Protein AF-X6FKR3-F1 (afdb_monomer)

pLDDT: mean 71.89, std 11.14, range [46.19, 87.12]

Foldseek 3Di:
DDEAEEADVVVQVVVCVVCPPPYHYHYPDDPPPPSVPDDPVVPDPVVVVVVVVVVVVVD

Secondary structure (DSSP, 8-state):
-EEEEESSHHHHHHHHHHHTTTEEEEESS-TTS-GGGPPPTT--HHHHHHHHHHHHH--

Radius of gyration: 16.84 Å; Cα contacts (8 Å, |Δi|>4): 47; chains: 1; bounding box: 36×26×40 Å

Solvent-accessible surface area (backbone atoms only — not comparable to full-atom values): 3816 Å²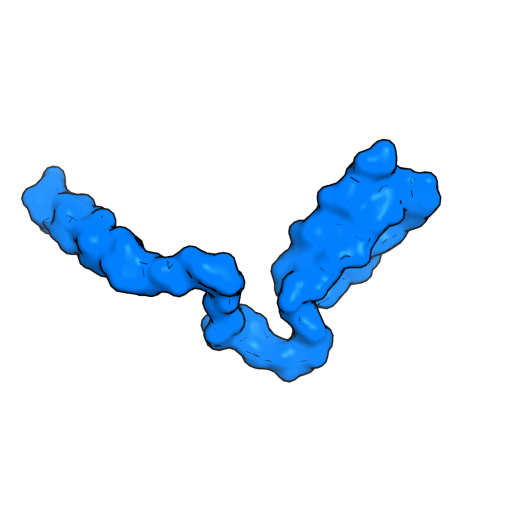 total; per-residue (Å²): 126,48,77,47,80,29,70,40,55,73,57,40,59,62,46,48,70,78,30,67,92,57,46,48,83,46,68,76,37,65,84,94,56,69,68,94,74,65,70,61,91,88,64,60,72,68,66,53,58,52,57,56,54,53,55,62,69,76,102

Mean predicted aligned error: 11.31 Å

Nearest PDB structures (foldseek):
  6nsi-assembly1_A  TM=8.794E-01  e=2.514E+00  Chlamydia trachomatis
  6r6k-assembly2_B  TM=7.525E-01  e=6.127E+00  Pseudomonas aeruginosa
  4o6o-assembly1_B  TM=5.486E-01  e=5.721E+00  Caldanaerobacter subterraneus subsp. tengcongensis MB4
  8ab0-assembly1_F  TM=4.130E-01  e=3.542E+00  Thermus thermophilus HB8

Sequence (59 aa):
MVTVVTSFTFFAELAAAELAGHGELAVLVPPYDRYHCIQPPNYDSAARGKGQKDAKKLA

Structure (mmCIF, N/CA/C/O backbone):
data_AF-X6FKR3-F1
#
_entry.id   AF-X6FKR3-F1
#
loop_
_atom_site.group_PDB
_atom_site.id
_atom_site.type_symbol
_atom_site.label_atom_id
_atom_site.label_alt_id
_atom_site.label_comp_id
_atom_site.label_asym_id
_atom_site.label_entity_id
_atom_site.label_seq_id
_atom_site.pdbx_PDB_ins_code
_atom_site.Cartn_x
_atom_site.Cartn_y
_atom_site.Cartn_z
_atom_site.occupancy
_atom_site.B_iso_or_equiv
_atom_site.auth_seq_id
_atom_site.auth_comp_id
_atom_site.auth_asym_id
_atom_site.auth_atom_id
_atom_site.pdbx_PDB_model_num
ATOM 1 N N . MET A 1 1 ? -19.425 6.953 -0.156 1.00 66.81 1 MET A N 1
ATOM 2 C CA . MET A 1 1 ? -18.426 5.989 0.340 1.00 66.81 1 MET A CA 1
ATOM 3 C C . MET A 1 1 ? -17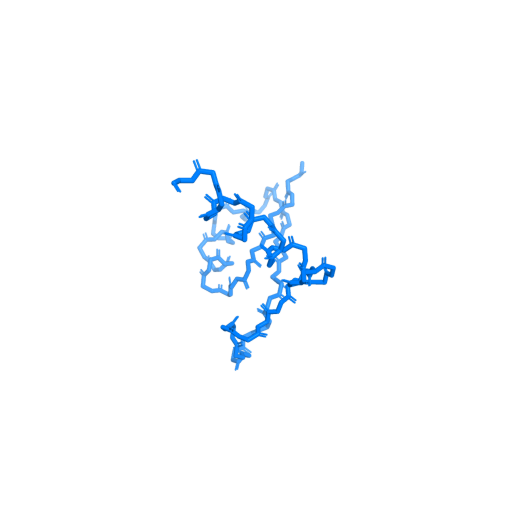.172 6.190 -0.487 1.00 66.81 1 MET A C 1
ATOM 5 O O . MET A 1 1 ? -17.271 6.130 -1.706 1.00 66.81 1 MET A O 1
ATOM 9 N N . VAL A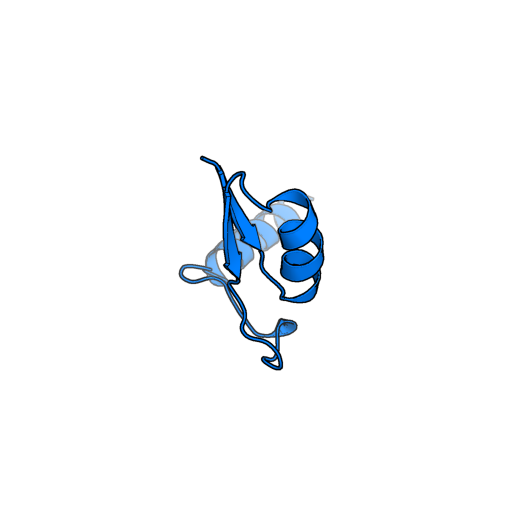 1 2 ? -16.066 6.581 0.146 1.00 81.12 2 VAL A N 1
ATOM 10 C CA . VAL A 1 2 ? -14.809 6.935 -0.538 1.00 81.12 2 VAL A CA 1
ATOM 11 C C . VAL A 1 2 ? -13.788 5.835 -0.281 1.00 81.12 2 VAL A C 1
ATOM 13 O O . VAL A 1 2 ? -13.634 5.409 0.859 1.00 81.12 2 VAL A O 1
ATOM 16 N N . THR A 1 3 ? -13.095 5.386 -1.323 1.00 86.19 3 THR A N 1
ATOM 17 C CA . THR A 1 3 ? -11.983 4.439 -1.189 1.00 86.19 3 THR A CA 1
ATOM 18 C C . THR A 1 3 ? -10.675 5.196 -1.344 1.00 86.19 3 THR A C 1
ATOM 20 O O . THR A 1 3 ? -10.447 5.842 -2.368 1.00 86.19 3 THR A O 1
ATOM 23 N N 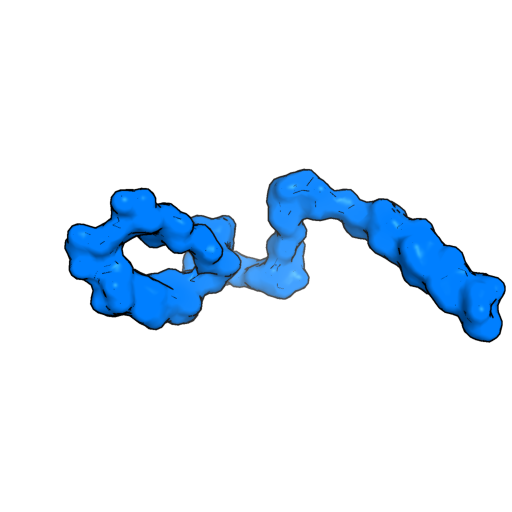. VAL A 1 4 ? -9.817 5.120 -0.332 1.00 83.75 4 VAL A N 1
ATOM 24 C CA . VAL A 1 4 ? -8.479 5.711 -0.356 1.00 83.75 4 VAL A CA 1
ATOM 25 C C . VAL A 1 4 ? -7.455 4.601 -0.524 1.00 83.75 4 VAL A C 1
ATOM 27 O O . VAL A 1 4 ? -7.444 3.628 0.226 1.00 83.75 4 VAL A O 1
ATOM 30 N N . VAL A 1 5 ? -6.585 4.753 -1.520 1.00 85.81 5 VAL A N 1
ATOM 31 C CA . VAL A 1 5 ? -5.489 3.820 -1.793 1.00 85.81 5 VAL A CA 1
ATOM 32 C C . VAL A 1 5 ? -4.174 4.521 -1.481 1.00 85.81 5 VAL A C 1
ATOM 34 O O . VAL A 1 5 ? -3.876 5.560 -2.069 1.00 85.81 5 VAL A O 1
ATOM 37 N N . THR A 1 6 ? -3.382 3.966 -0.565 1.00 84.69 6 THR A N 1
ATOM 38 C CA . THR A 1 6 ? -2.077 4.519 -0.185 1.00 84.69 6 THR A CA 1
ATOM 39 C C . THR A 1 6 ? -0.944 3.572 -0.558 1.00 84.69 6 THR A C 1
ATOM 41 O O . THR A 1 6 ? -1.076 2.349 -0.534 1.00 84.69 6 THR A O 1
ATOM 44 N N . SER A 1 7 ? 0.206 4.145 -0.914 1.00 77.75 7 SER A N 1
ATOM 45 C CA . SER A 1 7 ? 1.387 3.360 -1.279 1.00 77.75 7 SER A CA 1
ATOM 46 C C . SER A 1 7 ? 2.119 2.780 -0.068 1.00 77.75 7 SER A C 1
ATOM 48 O O . SER A 1 7 ? 2.778 1.762 -0.208 1.00 77.75 7 SER A O 1
ATOM 50 N N . PHE A 1 8 ? 2.025 3.410 1.108 1.00 77.62 8 PHE A N 1
ATOM 51 C CA . PHE A 1 8 ? 2.804 3.047 2.296 1.00 77.62 8 PHE A CA 1
ATOM 52 C C . PHE A 1 8 ? 1.915 2.988 3.536 1.00 77.62 8 PHE A C 1
ATOM 54 O O . PHE A 1 8 ? 1.004 3.806 3.692 1.00 77.62 8 PHE A O 1
ATOM 61 N N . THR A 1 9 ? 2.252 2.089 4.459 1.00 76.81 9 THR A N 1
ATOM 62 C CA . THR A 1 9 ? 1.557 1.920 5.743 1.00 76.81 9 THR A CA 1
ATOM 63 C C . THR A 1 9 ? 1.540 3.190 6.589 1.00 76.81 9 THR A C 1
ATOM 65 O O . THR A 1 9 ? 0.507 3.507 7.161 1.00 76.81 9 THR A O 1
ATOM 68 N N . PHE A 1 10 ? 2.609 3.992 6.576 1.00 80.12 10 PHE A N 1
ATOM 69 C CA . PHE A 1 10 ? 2.638 5.276 7.290 1.00 80.12 10 PHE A CA 1
ATOM 70 C C . PHE A 1 10 ? 1.497 6.226 6.871 1.00 80.12 10 PHE A C 1
ATOM 72 O O . PHE A 1 10 ? 0.815 6.805 7.712 1.00 80.12 10 PHE A O 1
ATOM 79 N N . PHE A 1 11 ? 1.239 6.365 5.565 1.00 80.75 11 PHE A N 1
ATOM 80 C CA . PHE A 1 11 ? 0.128 7.197 5.087 1.00 80.75 11 PHE A CA 1
ATOM 81 C C . PHE A 1 11 ? -1.229 6.536 5.305 1.00 80.75 11 PHE A C 1
ATOM 83 O O . PHE A 1 11 ? -2.227 7.234 5.445 1.00 80.75 11 PHE A O 1
ATOM 90 N N . ALA A 1 12 ? -1.270 5.203 5.328 1.00 82.69 12 ALA A N 1
ATOM 91 C CA . ALA A 1 12 ? -2.471 4.464 5.679 1.00 82.69 12 ALA A CA 1
ATOM 92 C C . ALA A 1 12 ? -2.901 4.768 7.123 1.00 82.69 12 ALA A C 1
ATOM 94 O O . ALA A 1 12 ? -4.063 5.071 7.353 1.00 82.69 12 ALA A O 1
ATOM 95 N N . GLU A 1 13 ? -1.970 4.767 8.076 1.00 83.69 13 GLU A N 1
ATOM 96 C CA . GLU A 1 13 ? -2.252 5.078 9.484 1.00 83.69 13 GLU A CA 1
ATOM 97 C C . GLU A 1 13 ? -2.787 6.505 9.667 1.00 83.69 13 GLU A C 1
ATOM 99 O O . GLU A 1 13 ? -3.790 6.703 10.352 1.00 83.69 13 GLU A O 1
ATOM 104 N N . LEU A 1 14 ? -2.183 7.487 8.987 1.00 83.25 14 LEU A N 1
ATOM 105 C CA . LEU A 1 14 ? -2.679 8.868 8.963 1.00 83.25 14 LEU A CA 1
ATOM 106 C C . LEU A 1 14 ? -4.083 8.966 8.349 1.00 83.25 14 LEU A C 1
ATOM 108 O O . LEU A 1 14 ? -4.956 9.632 8.898 1.00 83.25 14 LEU A O 1
ATOM 112 N N . ALA A 1 15 ? -4.316 8.287 7.223 1.00 82.38 15 ALA A N 1
ATOM 113 C CA . ALA A 1 15 ? -5.603 8.315 6.537 1.00 82.38 15 ALA A CA 1
ATOM 114 C C . ALA A 1 15 ? -6.702 7.566 7.305 1.00 82.38 15 ALA A C 1
ATOM 116 O O . ALA A 1 15 ? -7.856 7.969 7.237 1.00 82.38 15 ALA A O 1
ATOM 117 N N . ALA A 1 16 ? -6.371 6.503 8.043 1.00 82.88 16 ALA A N 1
ATOM 118 C CA . ALA A 1 16 ? -7.333 5.694 8.790 1.00 82.88 16 ALA A CA 1
ATOM 119 C C . ALA A 1 16 ? -8.058 6.497 9.880 1.00 82.88 16 ALA A C 1
ATOM 121 O O . ALA A 1 16 ? -9.252 6.289 10.090 1.00 82.88 16 ALA A O 1
ATOM 122 N N . ALA A 1 17 ? -7.356 7.425 10.540 1.00 81.06 17 ALA A N 1
ATOM 123 C CA . ALA A 1 17 ? -7.947 8.305 11.546 1.00 81.06 17 ALA A CA 1
ATOM 124 C C . ALA A 1 17 ? -9.007 9.240 10.939 1.00 81.06 17 ALA A C 1
ATOM 126 O O . ALA A 1 17 ? -10.079 9.413 11.511 1.00 81.06 17 ALA A O 1
ATOM 127 N N . GLU A 1 18 ? -8.732 9.777 9.750 1.00 80.94 18 GLU A N 1
ATOM 128 C CA . GLU A 1 18 ? -9.641 10.667 9.018 1.00 80.94 18 GLU A CA 1
ATOM 129 C C . GLU A 1 18 ? -10.775 9.898 8.310 1.00 80.94 18 GLU A C 1
ATOM 131 O O . GLU A 1 18 ? -11.868 10.425 8.115 1.00 80.94 18 GLU A O 1
ATOM 136 N N . LEU A 1 19 ? -10.541 8.634 7.924 1.00 83.75 19 LEU A N 1
ATOM 137 C CA . LEU A 1 19 ? -11.523 7.799 7.217 1.00 83.75 19 LEU A CA 1
ATOM 138 C C . LEU A 1 19 ? -12.480 7.025 8.129 1.00 83.75 19 LEU A C 1
ATOM 140 O O . LEU A 1 19 ? -13.409 6.401 7.604 1.00 83.75 19 LEU A O 1
ATOM 144 N N . ALA A 1 20 ? -12.270 7.026 9.448 1.00 76.88 20 ALA A N 1
ATOM 145 C CA . ALA A 1 20 ? -13.051 6.239 10.397 1.00 76.88 20 ALA A CA 1
ATOM 146 C C . ALA A 1 20 ? -14.567 6.470 10.216 1.00 76.88 20 ALA A C 1
ATOM 148 O O . ALA A 1 20 ? -15.102 7.523 10.546 1.00 76.88 20 ALA A O 1
ATOM 149 N N . GLY A 1 21 ? -15.265 5.470 9.665 1.00 76.56 21 GLY A N 1
ATOM 150 C CA . GLY A 1 21 ? -16.714 5.508 9.421 1.00 76.56 21 GLY A CA 1
ATOM 151 C C . GLY A 1 21 ? -17.168 6.144 8.097 1.00 76.56 21 GLY A C 1
ATOM 152 O O . GLY A 1 21 ? -18.362 6.125 7.807 1.00 76.56 21 GLY A O 1
ATOM 153 N N . HIS A 1 22 ? -16.255 6.664 7.269 1.00 80.31 22 HIS A N 1
ATOM 154 C CA . HIS A 1 22 ? -16.585 7.392 6.032 1.00 80.31 22 HIS A CA 1
ATOM 155 C C . HIS A 1 22 ? -16.124 6.701 4.739 1.00 80.31 22 HIS A C 1
ATOM 157 O O . HIS A 1 22 ? -16.576 7.057 3.638 1.00 80.31 22 HIS A O 1
ATOM 163 N N . GLY A 1 23 ? -15.257 5.695 4.845 1.00 84.25 23 GLY A N 1
ATOM 164 C CA . GLY A 1 23 ? -14.676 5.057 3.676 1.00 84.25 23 GLY A CA 1
ATOM 165 C C . GLY A 1 23 ? -13.901 3.781 3.958 1.00 84.25 23 GLY A C 1
ATOM 166 O O . GLY A 1 23 ? -13.833 3.299 5.085 1.00 84.25 23 GLY A O 1
ATOM 167 N N . GLU A 1 24 ? -13.300 3.264 2.894 1.00 87.12 24 GLU A N 1
ATOM 168 C CA . GLU A 1 24 ? -12.418 2.102 2.920 1.00 87.12 24 GLU A CA 1
ATOM 169 C C . GLU A 1 24 ? -10.984 2.530 2.617 1.00 87.12 24 GLU A C 1
ATOM 171 O O . GLU A 1 24 ? -10.744 3.404 1.779 1.00 87.12 24 GLU A O 1
ATOM 176 N N . LEU A 1 25 ? -10.025 1.889 3.280 1.00 86.12 25 LEU A N 1
ATOM 177 C CA . LEU A 1 25 ? -8.603 2.147 3.107 1.00 86.12 25 LEU A CA 1
ATOM 178 C C . LEU A 1 25 ? -7.911 0.890 2.576 1.00 86.12 25 LEU A C 1
ATOM 180 O O . LEU A 1 25 ? -8.004 -0.175 3.184 1.00 86.12 25 LEU A O 1
ATOM 184 N N . ALA A 1 26 ? -7.186 1.029 1.469 1.00 85.88 26 ALA A N 1
ATOM 185 C CA . ALA A 1 26 ? -6.359 -0.024 0.892 1.00 85.88 26 ALA A CA 1
ATOM 186 C C . ALA A 1 26 ? -4.888 0.403 0.871 1.00 85.88 26 ALA A C 1
ATOM 188 O O . ALA A 1 26 ? -4.564 1.538 0.518 1.00 85.88 26 ALA A O 1
ATOM 189 N N . VAL A 1 27 ? -3.990 -0.522 1.211 1.00 83.19 27 VAL A N 1
ATOM 190 C CA . VAL A 1 27 ? -2.541 -0.285 1.229 1.00 83.19 27 VAL A CA 1
ATOM 191 C C . VAL A 1 27 ? -1.887 -1.139 0.151 1.00 83.19 27 VAL A C 1
ATOM 193 O O . VAL A 1 27 ? -2.049 -2.356 0.145 1.00 83.19 27 VAL A O 1
ATOM 196 N N . LEU A 1 28 ? -1.162 -0.501 -0.769 1.00 76.81 28 LEU A N 1
ATOM 197 C CA . LEU A 1 28 ? -0.521 -1.185 -1.897 1.00 76.81 28 LEU A CA 1
ATOM 198 C C . LEU A 1 28 ? 0.731 -1.958 -1.489 1.00 76.81 28 LEU A C 1
ATOM 200 O O . LEU A 1 28 ? 1.009 -3.000 -2.076 1.00 76.81 28 LEU A O 1
ATOM 204 N N . VAL A 1 29 ? 1.494 -1.451 -0.517 1.00 75.81 29 VAL A N 1
ATOM 205 C CA . VAL A 1 29 ? 2.727 -2.099 -0.062 1.00 75.81 29 VAL A CA 1
ATOM 206 C C . VAL A 1 29 ? 2.573 -2.597 1.374 1.00 75.81 29 VAL A C 1
ATOM 208 O O . VAL A 1 29 ? 2.340 -1.781 2.272 1.00 75.81 29 VAL A O 1
ATOM 211 N N . PRO A 1 30 ? 2.737 -3.910 1.616 1.00 69.50 30 PRO A N 1
ATOM 212 C CA . PRO A 1 30 ? 2.750 -4.464 2.960 1.00 69.50 30 PRO A CA 1
ATOM 213 C C . PRO A 1 30 ? 3.873 -3.868 3.823 1.00 69.50 30 PRO A C 1
ATOM 215 O O . PRO A 1 30 ? 4.924 -3.479 3.306 1.00 69.50 30 PRO A O 1
ATOM 218 N N . PRO A 1 31 ? 3.698 -3.818 5.152 1.00 66.62 31 PRO A N 1
ATOM 219 C CA . PRO A 1 31 ? 4.756 -3.374 6.048 1.00 66.62 31 PRO A CA 1
ATOM 220 C C . PRO A 1 31 ? 6.015 -4.241 5.892 1.00 66.62 31 PRO A C 1
ATOM 222 O O . PRO A 1 31 ? 5.930 -5.448 5.681 1.00 66.62 31 PRO A O 1
ATOM 225 N N . TYR A 1 32 ? 7.180 -3.605 6.041 1.00 65.19 32 TYR A N 1
ATOM 226 C CA . TYR A 1 32 ? 8.528 -4.201 5.975 1.00 65.19 32 TYR A CA 1
ATOM 227 C C . TYR A 1 32 ? 9.027 -4.610 4.588 1.00 65.19 32 TYR A C 1
ATOM 229 O O . TYR A 1 32 ? 10.181 -5.026 4.463 1.00 65.19 32 TYR A O 1
ATOM 237 N N . ASP A 1 33 ? 8.216 -4.445 3.547 1.00 67.38 33 ASP A N 1
ATOM 238 C CA . ASP A 1 33 ? 8.674 -4.694 2.189 1.00 67.38 33 ASP A CA 1
ATOM 239 C C . ASP A 1 33 ? 9.585 -3.554 1.698 1.00 67.38 33 ASP A C 1
ATOM 241 O O . ASP A 1 33 ? 9.488 -2.407 2.148 1.00 67.38 33 ASP A O 1
ATOM 245 N N . ARG A 1 34 ? 10.522 -3.841 0.785 1.00 68.00 34 ARG A N 1
ATOM 246 C CA . ARG A 1 34 ? 11.462 -2.819 0.277 1.00 68.00 34 ARG A CA 1
ATOM 247 C C . ARG A 1 34 ? 10.741 -1.858 -0.667 1.00 68.00 34 ARG A C 1
ATOM 249 O O . ARG A 1 34 ? 10.824 -1.992 -1.884 1.00 68.00 34 ARG A O 1
ATOM 256 N N . TYR A 1 35 ? 10.082 -0.848 -0.100 1.00 67.94 35 TYR A N 1
ATOM 257 C CA . TYR A 1 35 ? 9.201 0.072 -0.828 1.00 67.94 35 TYR A CA 1
ATOM 258 C C . TYR A 1 35 ? 9.861 0.753 -2.041 1.00 67.94 35 TYR A C 1
ATOM 260 O O . TYR A 1 35 ? 9.208 1.006 -3.047 1.00 67.94 35 TYR A O 1
ATOM 268 N N . HIS A 1 36 ? 11.168 1.022 -1.970 1.00 70.44 36 HIS A N 1
ATOM 269 C CA . H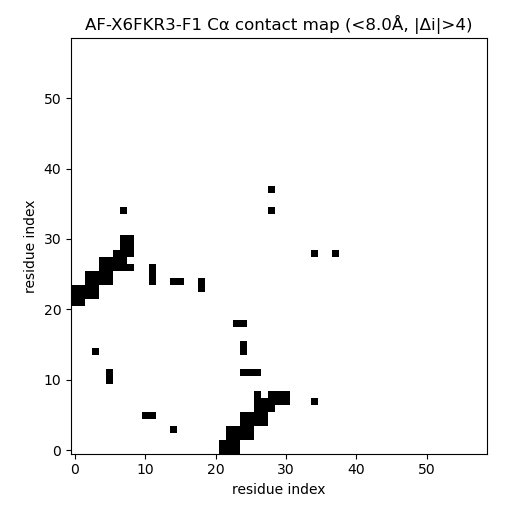IS A 1 36 ? 11.943 1.658 -3.043 1.00 70.44 36 HIS A CA 1
ATOM 270 C C . HIS A 1 36 ? 12.177 0.752 -4.266 1.00 70.44 36 HIS A C 1
ATOM 272 O O . HIS A 1 36 ? 12.618 1.234 -5.307 1.00 70.44 36 HIS A O 1
ATOM 278 N N . CYS A 1 37 ? 11.897 -0.547 -4.152 1.00 69.88 37 CYS A N 1
ATOM 279 C CA . CYS A 1 37 ? 12.036 -1.520 -5.233 1.00 69.88 37 CYS A CA 1
ATOM 280 C C . CYS A 1 37 ? 10.695 -1.907 -5.866 1.00 69.88 37 CYS A C 1
ATOM 282 O O . CYS A 1 37 ? 10.689 -2.630 -6.861 1.00 69.88 37 CYS A O 1
ATOM 284 N N . ILE A 1 38 ? 9.569 -1.464 -5.301 1.00 72.31 38 ILE A N 1
ATOM 285 C CA . ILE A 1 38 ? 8.246 -1.884 -5.758 1.00 72.31 38 ILE A CA 1
ATOM 286 C C . ILE A 1 38 ? 7.809 -0.987 -6.903 1.00 72.31 38 ILE A C 1
ATOM 288 O O . ILE A 1 38 ? 7.677 0.230 -6.770 1.00 72.31 38 ILE A O 1
ATOM 292 N N . GLN A 1 39 ? 7.574 -1.619 -8.044 1.00 73.00 39 GLN A N 1
ATOM 293 C CA . GLN A 1 39 ? 6.951 -0.984 -9.187 1.00 73.00 39 GLN A CA 1
ATOM 294 C C . GLN A 1 39 ? 5.449 -1.283 -9.152 1.00 73.00 39 GLN A C 1
ATOM 296 O O . GLN A 1 39 ? 5.071 -2.428 -8.895 1.00 73.00 39 GLN A O 1
ATOM 301 N N . PRO A 1 40 ? 4.582 -0.286 -9.400 1.00 73.31 40 PRO A N 1
ATOM 302 C CA . PRO A 1 40 ? 3.156 -0.533 -9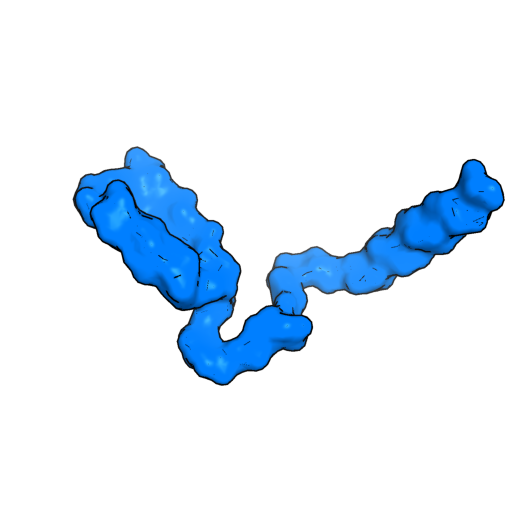.544 1.00 73.31 40 PRO A CA 1
ATOM 303 C C . PRO A 1 40 ? 2.890 -1.627 -10.589 1.00 73.31 40 PRO A C 1
ATOM 305 O O . PRO A 1 40 ? 3.608 -1.689 -11.594 1.00 73.31 40 PRO A O 1
ATOM 308 N N . PRO A 1 41 ? 1.854 -2.465 -10.414 1.00 68.88 41 PRO A N 1
ATOM 309 C CA . PRO A 1 41 ? 1.430 -3.361 -11.481 1.00 68.88 41 PRO A CA 1
ATOM 310 C C . PRO A 1 41 ? 1.120 -2.521 -12.729 1.00 68.88 41 PRO A C 1
ATOM 312 O O . PRO A 1 41 ? 0.418 -1.514 -12.646 1.00 68.88 41 PRO A O 1
ATOM 315 N N . ASN A 1 42 ? 1.681 -2.917 -13.875 1.00 71.81 42 ASN A N 1
ATOM 316 C CA . ASN A 1 42 ? 1.658 -2.184 -15.154 1.00 71.81 42 ASN A CA 1
ATOM 317 C C . ASN A 1 42 ? 2.585 -0.955 -15.254 1.00 71.81 42 ASN A C 1
ATOM 319 O O . ASN A 1 42 ? 2.450 -0.159 -16.183 1.00 71.81 42 ASN A O 1
ATOM 323 N N . TYR A 1 43 ? 3.549 -0.787 -14.345 1.00 67.44 43 TYR A N 1
ATOM 324 C CA . TYR A 1 43 ? 4.603 0.213 -14.511 1.00 67.44 43 TYR A CA 1
ATOM 325 C C . TYR A 1 43 ? 5.594 -0.221 -15.603 1.00 67.44 43 TYR A C 1
ATOM 327 O O . TYR A 1 43 ? 6.495 -1.025 -15.371 1.00 67.44 43 TYR A O 1
ATOM 335 N N . ASP A 1 44 ? 5.439 0.331 -16.808 1.00 70.06 44 ASP A N 1
ATOM 336 C CA . ASP A 1 44 ? 6.397 0.139 -17.897 1.00 70.06 44 ASP A CA 1
ATOM 337 C C . ASP A 1 44 ? 7.576 1.116 -17.766 1.00 70.06 44 ASP A C 1
ATOM 339 O O . ASP A 1 44 ? 7.535 2.276 -18.194 1.00 70.06 44 ASP A O 1
ATOM 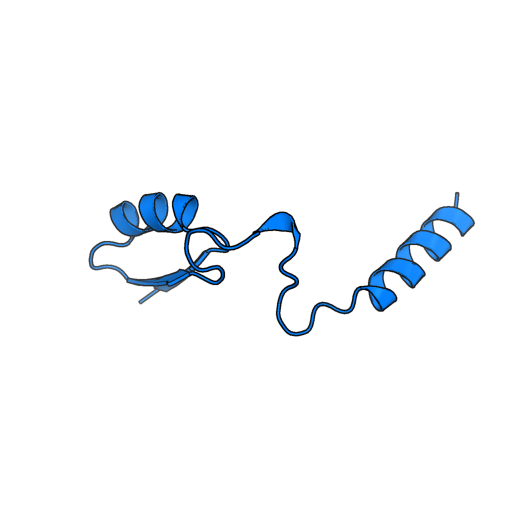343 N N . SER A 1 45 ? 8.667 0.632 -17.175 1.00 65.81 45 SER A N 1
ATOM 344 C CA . SER A 1 45 ? 9.914 1.395 -17.064 1.00 65.81 45 SER A CA 1
ATOM 345 C C . SER A 1 45 ? 10.543 1.747 -18.426 1.00 65.81 45 SER A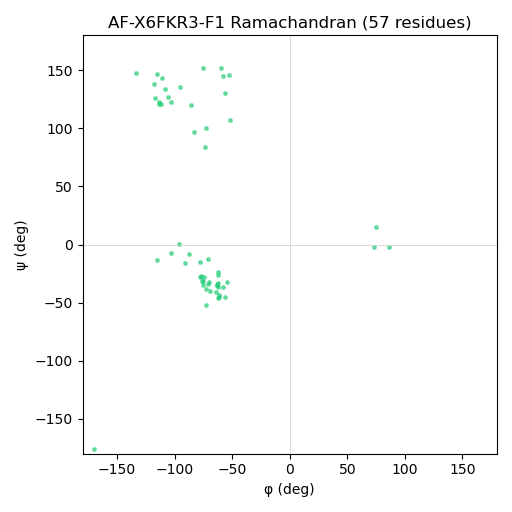 C 1
ATOM 347 O O . SER A 1 45 ? 11.252 2.755 -18.524 1.00 65.81 45 SER A O 1
ATOM 349 N N . ALA A 1 46 ? 10.247 0.997 -19.495 1.00 65.62 46 ALA A N 1
ATOM 350 C CA . ALA A 1 46 ? 10.758 1.254 -20.840 1.00 65.62 46 ALA A CA 1
ATOM 351 C C . ALA A 1 46 ? 10.053 2.445 -21.519 1.00 65.62 46 ALA A C 1
ATOM 353 O O . ALA A 1 46 ? 10.698 3.200 -22.255 1.00 65.62 46 ALA A O 1
ATOM 354 N N . ALA A 1 47 ? 8.772 2.688 -21.215 1.00 62.94 47 ALA A N 1
ATOM 355 C CA . ALA A 1 47 ? 8.009 3.826 -21.738 1.00 62.94 47 ALA A CA 1
ATOM 356 C C . ALA A 1 47 ? 8.576 5.191 -21.294 1.00 62.94 47 ALA A C 1
ATOM 358 O O . ALA A 1 47 ? 8.603 6.142 -22.080 1.00 62.94 47 ALA A O 1
ATOM 359 N N . ARG A 1 48 ? 9.119 5.297 -20.070 1.00 61.25 48 ARG A N 1
ATOM 360 C CA . ARG A 1 48 ? 9.798 6.523 -19.597 1.00 61.25 48 ARG A CA 1
ATOM 361 C C . ARG A 1 48 ? 11.146 6.770 -20.271 1.00 61.25 48 ARG A C 1
ATOM 363 O O . ARG A 1 48 ? 11.500 7.923 -20.522 1.00 61.25 48 ARG A O 1
ATOM 370 N N . GLY A 1 49 ? 11.882 5.707 -20.598 1.00 57.03 49 GLY A N 1
ATOM 371 C CA . GLY A 1 49 ? 13.183 5.813 -21.263 1.00 57.03 49 GLY A CA 1
ATOM 372 C C . GLY A 1 49 ? 13.107 6.452 -22.654 1.00 57.03 49 GLY A C 1
ATOM 373 O O . GLY A 1 49 ? 14.072 7.079 -23.091 1.00 57.03 49 GLY A O 1
ATOM 374 N N . LYS A 1 50 ? 11.955 6.343 -23.331 1.00 53.41 50 LYS A N 1
ATOM 375 C CA . LYS A 1 50 ? 11.688 7.025 -24.607 1.00 53.41 50 LYS A CA 1
ATOM 376 C C . LYS A 1 50 ? 11.478 8.531 -24.405 1.00 53.41 50 LYS A C 1
ATOM 378 O O . LYS A 1 50 ? 12.221 9.325 -24.971 1.00 53.41 50 LYS A O 1
ATOM 383 N N . GLY A 1 51 ? 10.585 8.915 -23.488 1.00 55.66 51 GLY A N 1
ATOM 384 C CA . GLY A 1 51 ? 10.282 10.325 -23.209 1.00 55.66 51 GLY A CA 1
ATOM 385 C C . GLY A 1 51 ? 11.472 11.141 -22.686 1.00 55.66 51 GLY A C 1
ATOM 386 O O . GLY A 1 51 ? 11.606 12.315 -23.017 1.00 55.66 51 GLY A O 1
ATOM 387 N N . GLN A 1 52 ? 12.385 10.529 -21.922 1.00 55.00 52 GLN A N 1
ATOM 388 C CA . GLN A 1 52 ? 13.575 11.224 -21.412 1.00 55.00 52 GLN A CA 1
ATOM 389 C C . GLN A 1 52 ? 14.661 11.424 -22.485 1.00 55.00 52 GLN A C 1
ATOM 391 O O . GLN A 1 52 ? 15.3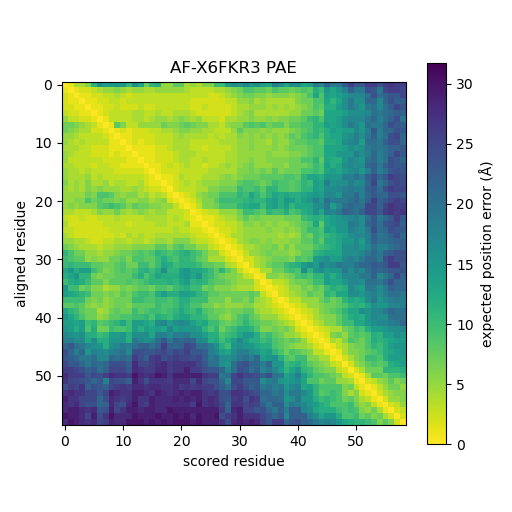80 12.422 -22.450 1.00 55.00 52 GLN A O 1
ATOM 396 N N . LYS A 1 53 ? 14.776 10.505 -23.457 1.00 54.56 53 LYS A N 1
ATOM 397 C CA . LYS A 1 53 ? 15.676 10.661 -24.614 1.00 54.56 53 LYS A CA 1
ATOM 398 C C . LYS A 1 53 ? 15.152 11.705 -25.597 1.00 54.56 53 LYS A C 1
ATOM 400 O O . LYS A 1 53 ? 15.949 12.487 -26.107 1.00 54.56 53 LYS A O 1
ATOM 405 N N . ASP A 1 54 ? 13.838 11.757 -25.800 1.00 55.28 54 ASP A N 1
ATOM 406 C CA . ASP A 1 54 ? 13.205 12.764 -26.655 1.00 55.28 54 ASP A CA 1
ATOM 407 C C . ASP A 1 54 ? 13.280 14.167 -26.026 1.00 55.28 54 ASP A C 1
ATOM 409 O O . ASP A 1 54 ? 13.636 15.122 -26.712 1.00 55.28 54 ASP A O 1
ATOM 413 N N . ALA A 1 55 ? 13.090 14.293 -24.705 1.00 53.84 55 ALA A N 1
ATOM 414 C CA . ALA A 1 55 ? 13.271 15.560 -23.987 1.00 53.84 55 ALA A CA 1
ATOM 415 C C . ALA A 1 55 ? 14.718 16.085 -24.041 1.00 53.84 55 ALA A C 1
ATOM 417 O O . ALA A 1 55 ? 14.936 17.288 -24.131 1.00 53.84 55 ALA A O 1
ATOM 418 N N . LYS A 1 56 ? 15.716 15.191 -24.028 1.00 55.44 56 LYS A N 1
ATOM 419 C CA . LYS A 1 56 ? 17.137 15.563 -24.130 1.00 55.44 56 LYS A CA 1
ATOM 420 C C . LYS A 1 56 ? 17.582 15.890 -25.561 1.00 55.44 56 LYS A C 1
ATOM 422 O O . LYS A 1 56 ? 18.661 16.438 -25.735 1.00 55.44 56 LYS A O 1
ATOM 427 N N . LYS A 1 57 ? 16.789 15.518 -26.572 1.00 56.56 57 LYS A N 1
ATOM 428 C CA . LYS A 1 57 ? 17.032 15.827 -27.991 1.00 56.56 57 LYS A CA 1
ATOM 429 C C . LYS A 1 57 ? 16.371 17.146 -28.423 1.00 56.56 57 LYS A C 1
ATOM 431 O O . LYS A 1 57 ? 16.707 17.668 -29.480 1.00 56.56 57 LYS A O 1
ATOM 436 N N . LEU A 1 58 ? 15.434 17.656 -27.619 1.00 46.25 58 LEU A N 1
ATOM 437 C CA . LEU A 1 58 ? 14.726 18.921 -27.839 1.00 46.25 58 LEU A CA 1
ATOM 438 C C . LEU A 1 58 ? 15.344 20.115 -27.076 1.00 46.25 58 LEU A C 1
ATOM 440 O O . LEU A 1 58 ? 14.806 21.216 -27.165 1.00 46.25 58 LEU A O 1
ATOM 444 N N . ALA A 1 59 ? 16.425 19.889 -26.319 1.00 46.19 59 ALA A N 1
ATOM 445 C CA . ALA A 1 59 ? 17.195 20.908 -25.602 1.00 46.19 59 ALA A CA 1
ATOM 446 C C . ALA A 1 59 ? 18.510 21.213 -26.327 1.00 46.19 59 ALA A C 1
ATOM 448 O O . ALA A 1 59 ? 19.143 20.244 -26.807 1.00 46.19 59 ALA A O 1
#